Protein AF-A0A926GZ73-F1 (afdb_monomer_lite)

Foldseek 3Di:
DDPDDPVVVVVVVVVVVVPDDPDPDDDFDWDFPDDDPQKTFIPGNPVDDAQDWDADPPRQIWGRNDPGIIGRDPVRVPFNADPVRHTPVND

Structure (mmCIF, N/CA/C/O backbone):
data_AF-A0A926GZ73-F1
#
_entry.id   AF-A0A926GZ73-F1
#
loop_
_atom_site.group_PDB
_atom_site.id
_atom_site.type_symbol
_atom_site.label_atom_id
_atom_site.label_alt_id
_atom_site.label_comp_id
_atom_site.label_asym_id
_atom_site.label_entity_id
_atom_site.label_seq_id
_atom_site.pdbx_PDB_ins_code
_atom_site.Cartn_x
_atom_site.Cartn_y
_atom_site.Cartn_z
_atom_site.occupancy
_atom_site.B_iso_or_equiv
_atom_site.auth_seq_id
_atom_site.auth_comp_id
_atom_site.auth_asym_id
_atom_site.auth_atom_id
_atom_site.pdbx_PDB_model_num
ATOM 1 N N . MET A 1 1 ? -11.807 28.817 27.289 1.00 41.25 1 MET A N 1
ATOM 2 C CA . MET A 1 1 ? -11.335 27.418 27.254 1.00 41.25 1 MET A CA 1
ATOM 3 C C . MET A 1 1 ? -12.557 26.542 27.441 1.00 41.25 1 MET A C 1
ATOM 5 O O . MET A 1 1 ? -13.127 26.554 28.523 1.00 41.25 1 MET A O 1
ATOM 9 N N . ALA A 1 2 ? -13.057 25.943 26.360 1.00 50.12 2 ALA A N 1
ATOM 10 C CA . ALA A 1 2 ? -14.277 25.145 26.400 1.00 50.12 2 ALA A CA 1
ATOM 11 C C . ALA A 1 2 ? -14.014 23.879 27.225 1.00 50.12 2 ALA A C 1
ATOM 13 O O . ALA A 1 2 ? -13.127 23.096 26.898 1.00 50.12 2 ALA A O 1
ATOM 14 N N . SER A 1 3 ? -14.739 23.725 28.332 1.00 60.62 3 SER A N 1
ATOM 15 C CA . SER A 1 3 ? -14.690 22.529 29.164 1.00 60.62 3 SER A CA 1
ATOM 16 C C . SER A 1 3 ? -15.365 21.394 28.401 1.00 60.62 3 SER A C 1
ATOM 18 O O . SER A 1 3 ? -16.595 21.355 28.319 1.00 60.62 3 SER A O 1
ATOM 20 N N . VAL A 1 4 ? -14.577 20.501 27.811 1.00 60.66 4 VAL A N 1
ATOM 21 C CA . VAL A 1 4 ? -15.101 19.255 27.247 1.00 60.66 4 VAL A CA 1
ATOM 22 C C . VAL A 1 4 ? -15.785 18.492 28.381 1.00 60.66 4 VAL A C 1
ATOM 24 O O . VAL A 1 4 ? -15.173 18.241 29.422 1.00 60.66 4 VAL A O 1
ATOM 27 N N . ARG A 1 5 ? -17.080 18.205 28.224 1.00 76.12 5 ARG A N 1
ATOM 28 C CA . ARG A 1 5 ? -17.855 17.497 29.245 1.00 76.12 5 ARG A CA 1
ATOM 29 C C . ARG A 1 5 ? -17.543 16.002 29.142 1.00 76.12 5 ARG A C 1
ATOM 31 O O . ARG A 1 5 ? -17.605 15.467 28.037 1.00 76.12 5 ARG A O 1
ATOM 38 N N . PRO A 1 6 ? -17.247 15.314 30.257 1.00 77.06 6 PRO A N 1
ATOM 39 C CA . PRO A 1 6 ? -16.971 13.875 30.248 1.00 77.06 6 PRO A CA 1
ATOM 40 C C . PRO A 1 6 ? -18.083 13.057 29.579 1.00 77.06 6 PRO A C 1
ATOM 42 O O . PRO A 1 6 ? -17.803 12.087 28.883 1.00 77.06 6 PRO A O 1
ATOM 45 N N . ASP A 1 7 ? -19.334 13.494 29.730 1.00 78.25 7 ASP A N 1
ATOM 46 C CA . ASP A 1 7 ? -20.514 12.819 29.181 1.00 78.25 7 ASP A CA 1
ATOM 47 C C . ASP A 1 7 ? -20.531 12.803 27.643 1.00 78.25 7 ASP A C 1
ATOM 49 O O . ASP A 1 7 ? -20.960 11.823 27.037 1.00 78.25 7 ASP A O 1
ATOM 53 N N . GLU A 1 8 ? -20.020 13.857 26.997 1.00 76.69 8 GLU A N 1
ATOM 54 C CA . GLU A 1 8 ? -19.917 13.920 25.533 1.00 76.69 8 GLU A CA 1
ATOM 55 C C . GLU A 1 8 ? -18.832 12.975 25.014 1.00 76.69 8 GLU A C 1
ATOM 57 O O . GLU A 1 8 ? -19.043 12.291 24.014 1.00 76.69 8 GLU A O 1
ATOM 62 N N . ILE A 1 9 ? -17.698 12.884 25.717 1.00 79.00 9 ILE A N 1
ATOM 63 C CA . ILE A 1 9 ? -16.617 11.955 25.365 1.00 79.00 9 ILE A CA 1
ATOM 64 C C . ILE A 1 9 ? -17.114 10.509 25.485 1.00 79.00 9 ILE A C 1
ATOM 66 O O . ILE A 1 9 ? -16.916 9.714 24.567 1.00 79.00 9 ILE A O 1
ATOM 70 N N . THR A 1 10 ? -17.811 10.182 26.577 1.00 84.50 10 THR A N 1
ATOM 71 C CA . THR A 1 10 ? -18.388 8.847 26.796 1.00 84.50 10 THR A CA 1
ATOM 72 C C . THR A 1 10 ? -19.396 8.494 25.702 1.00 84.50 10 THR A C 1
ATOM 74 O O . THR A 1 10 ? -19.289 7.430 25.098 1.00 84.50 10 THR A O 1
ATOM 77 N N . ALA A 1 11 ? -20.306 9.411 25.359 1.00 84.31 11 ALA A N 1
ATOM 78 C CA . ALA A 1 11 ? -21.295 9.186 24.306 1.00 84.31 11 ALA A CA 1
ATOM 79 C C . ALA A 1 11 ? -20.668 8.999 22.909 1.00 84.31 11 ALA A C 1
ATOM 81 O O . ALA A 1 11 ? -21.197 8.249 22.086 1.00 84.31 11 ALA A O 1
ATOM 82 N N . ILE A 1 12 ? -19.546 9.669 22.616 1.00 84.31 12 ILE A N 1
ATOM 83 C CA . ILE A 1 12 ? -18.805 9.490 21.358 1.00 84.31 12 ILE A CA 1
ATOM 84 C C . ILE A 1 12 ? -18.160 8.101 21.304 1.00 84.31 12 ILE A C 1
ATOM 86 O O . ILE A 1 12 ? -18.302 7.406 20.296 1.00 84.31 12 ILE A O 1
ATOM 90 N N . LEU A 1 13 ? -17.500 7.676 22.384 1.00 83.38 13 LEU A N 1
ATOM 91 C CA . LEU A 1 13 ? -16.860 6.361 22.460 1.00 83.38 13 LEU A CA 1
ATOM 92 C C . LEU A 1 13 ? -17.889 5.224 22.386 1.00 83.38 13 LEU A C 1
ATOM 94 O O . LEU A 1 13 ? -17.697 4.275 21.627 1.00 83.38 13 LEU A O 1
ATOM 98 N N . GLU A 1 14 ? -19.017 5.341 23.091 1.00 85.69 14 GLU A N 1
ATOM 99 C CA . GLU A 1 14 ? -20.117 4.370 23.020 1.00 85.69 14 GLU A CA 1
ATOM 100 C C . GLU A 1 14 ? -20.669 4.236 21.595 1.00 85.69 14 GLU A C 1
ATOM 102 O O . GLU A 1 14 ? -20.905 3.123 21.121 1.00 85.69 14 GLU A O 1
ATOM 107 N N . ARG A 1 15 ? -20.820 5.351 20.867 1.00 82.75 15 ARG A N 1
ATOM 108 C CA . ARG A 1 15 ? -21.235 5.330 19.456 1.00 82.75 15 ARG A CA 1
ATOM 109 C 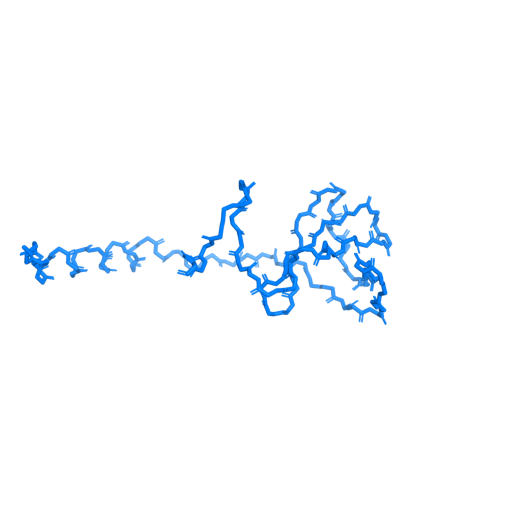C . ARG A 1 15 ? -20.209 4.653 18.553 1.00 82.75 15 ARG A C 1
ATOM 111 O O . ARG A 1 15 ? -20.615 3.902 17.672 1.00 82.75 15 ARG A O 1
ATOM 118 N N . GLN A 1 16 ? -18.912 4.889 18.752 1.00 80.25 16 GLN A N 1
ATOM 119 C CA . GLN A 1 16 ? -17.866 4.227 17.963 1.00 80.25 16 GLN A CA 1
ATOM 120 C C . GLN A 1 16 ? -17.841 2.716 18.198 1.00 80.25 16 GLN A C 1
ATOM 122 O O . GLN A 1 16 ? -17.719 1.963 17.239 1.00 80.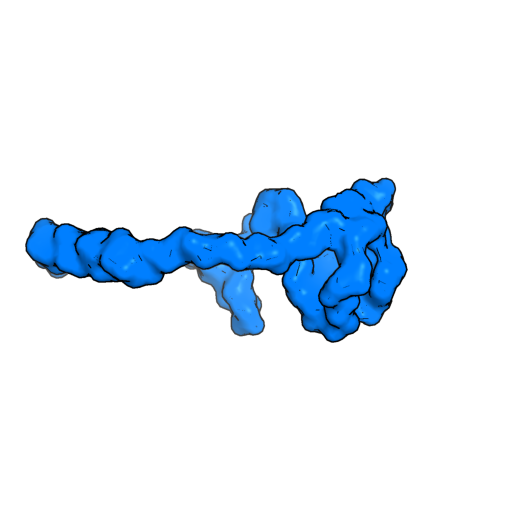25 16 GLN A O 1
ATOM 127 N N . ILE A 1 17 ? -18.028 2.273 19.444 1.00 82.81 17 ILE A N 1
ATOM 128 C CA . ILE A 1 17 ? -18.122 0.847 19.784 1.00 82.81 17 ILE A CA 1
ATOM 129 C C . ILE A 1 17 ? -19.399 0.231 19.201 1.00 82.81 17 ILE A C 1
ATOM 131 O O . ILE A 1 17 ? -19.357 -0.861 18.648 1.00 82.81 17 ILE A O 1
ATOM 135 N N . THR A 1 18 ? -20.535 0.928 19.278 1.00 80.81 18 THR A N 1
ATOM 136 C CA . THR A 1 18 ? -21.812 0.421 18.743 1.00 80.81 18 THR A CA 1
ATOM 137 C C . THR A 1 18 ? -21.787 0.315 17.216 1.00 80.81 18 THR A C 1
ATOM 139 O O . THR A 1 18 ? -22.348 -0.619 16.650 1.00 80.81 18 THR A O 1
ATOM 142 N N . ASN A 1 19 ? -21.111 1.253 16.547 1.00 76.44 19 ASN A N 1
ATOM 143 C CA . ASN A 1 19 ? -20.926 1.248 15.096 1.00 76.44 19 ASN A CA 1
ATOM 144 C C . ASN A 1 19 ? -19.759 0.360 14.637 1.00 76.44 19 ASN A C 1
ATOM 146 O O . ASN A 1 19 ? -19.540 0.227 13.433 1.00 76.44 19 ASN A O 1
ATOM 150 N N . PHE A 1 20 ? -19.002 -0.237 15.561 1.00 73.81 20 PHE A N 1
ATOM 151 C CA . PHE A 1 20 ? -17.937 -1.168 15.223 1.00 73.81 20 PHE A CA 1
ATOM 152 C C . PHE A 1 20 ? -18.556 -2.485 14.752 1.00 73.81 20 PHE A C 1
ATOM 154 O O . PHE A 1 20 ? -18.938 -3.351 15.537 1.00 73.81 20 PHE A O 1
ATOM 161 N N . SER A 1 21 ? -18.674 -2.629 13.439 1.00 65.81 21 SER A N 1
ATOM 162 C CA . SER A 1 21 ? -19.023 -3.895 12.815 1.00 65.81 21 SER A CA 1
ATOM 163 C C . SER A 1 21 ? -17.736 -4.669 12.560 1.00 65.81 21 SER A C 1
ATOM 165 O O . SER A 1 21 ? -16.917 -4.248 11.747 1.00 65.81 21 SER A O 1
ATOM 167 N N . ALA A 1 22 ? -17.562 -5.812 13.227 1.00 64.38 22 ALA A N 1
ATOM 168 C CA . ALA A 1 22 ? -16.521 -6.783 12.894 1.00 64.38 22 ALA A CA 1
ATOM 169 C C . ALA A 1 22 ? -16.891 -7.491 11.578 1.00 64.38 22 ALA A C 1
ATOM 171 O O . ALA A 1 22 ? -17.315 -8.646 11.564 1.00 64.38 22 ALA A O 1
ATOM 172 N N . GLY A 1 23 ? -16.827 -6.750 1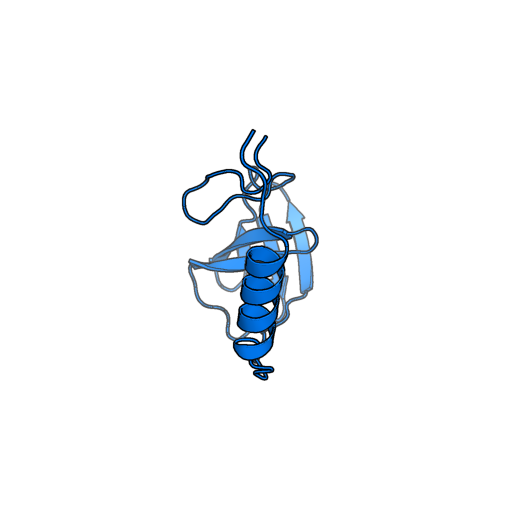0.472 1.00 61.84 23 GLY A N 1
ATOM 173 C CA . GLY A 1 23 ? -16.925 -7.304 9.131 1.00 61.84 23 GLY A CA 1
ATOM 174 C C . GLY A 1 23 ? -15.653 -8.079 8.811 1.00 61.84 23 GLY A C 1
ATOM 175 O O . GLY A 1 23 ? -14.552 -7.636 9.130 1.00 61.84 23 GLY A O 1
ATOM 176 N N . VAL A 1 24 ? -15.800 -9.250 8.200 1.00 63.84 24 VAL A N 1
ATOM 177 C CA . VAL A 1 24 ? -14.673 -9.912 7.542 1.00 63.84 24 VAL A CA 1
ATOM 178 C C . VAL A 1 24 ? -14.512 -9.215 6.199 1.00 63.84 24 VAL A C 1
ATOM 180 O O . VAL A 1 24 ? -15.304 -9.446 5.289 1.00 63.84 24 VAL A O 1
ATOM 183 N N . GLU A 1 25 ? -13.544 -8.311 6.103 1.00 69.44 25 GLU A N 1
ATOM 184 C CA . GLU A 1 25 ? -13.139 -7.731 4.825 1.00 69.44 25 GLU A CA 1
ATOM 185 C C . GLU A 1 25 ? -12.113 -8.663 4.178 1.00 69.44 25 GLU A C 1
ATOM 187 O O . GLU A 1 25 ? -11.096 -9.011 4.783 1.00 69.44 25 GLU A O 1
ATOM 192 N N . GLU A 1 26 ? -12.398 -9.116 2.958 1.00 69.81 26 GLU A N 1
ATOM 193 C CA . GLU A 1 26 ? -11.394 -9.801 2.150 1.00 69.81 26 GLU A CA 1
ATOM 194 C C . GLU A 1 26 ? -10.406 -8.756 1.635 1.00 69.81 26 GLU A C 1
ATOM 196 O O . GLU A 1 26 ? -10.756 -7.894 0.832 1.00 69.81 26 GLU A O 1
ATOM 201 N N . VAL A 1 27 ? -9.169 -8.821 2.127 1.00 79.19 27 VAL A N 1
ATOM 202 C CA . VAL A 1 27 ? -8.095 -7.904 1.736 1.00 79.19 27 VAL A CA 1
ATOM 203 C C . VAL A 1 27 ? -7.085 -8.657 0.878 1.00 79.19 27 VAL A C 1
ATOM 205 O O . VAL A 1 27 ? -6.512 -9.664 1.303 1.00 79.19 27 VAL A O 1
ATOM 208 N N . GLY A 1 28 ? -6.842 -8.156 -0.333 1.00 79.62 28 GLY A N 1
ATOM 209 C CA . GLY A 1 28 ? -5.774 -8.644 -1.199 1.00 79.62 28 GLY A CA 1
ATOM 210 C C . GLY A 1 28 ? -4.408 -8.212 -0.665 1.00 79.62 28 GLY A C 1
ATOM 211 O O . GLY A 1 28 ? -4.143 -7.023 -0.526 1.00 79.62 28 GLY A O 1
ATOM 212 N N . VAL A 1 29 ? -3.521 -9.167 -0.376 1.00 85.25 29 VAL A N 1
ATOM 213 C CA . VAL A 1 29 ? -2.172 -8.879 0.141 1.00 85.25 29 VAL A CA 1
ATOM 214 C C . VAL A 1 29 ? -1.120 -9.162 -0.926 1.00 85.25 29 VAL A C 1
ATOM 216 O O . VAL A 1 29 ? -1.065 -10.252 -1.498 1.00 85.25 29 VAL A O 1
ATOM 219 N N . GLY A 1 30 ? -0.257 -8.175 -1.168 1.00 86.44 30 GLY A N 1
ATOM 220 C CA . GLY A 1 30 ? 0.891 -8.273 -2.064 1.00 86.44 30 GLY A CA 1
ATOM 221 C C . GLY A 1 30 ? 2.230 -8.263 -1.329 1.00 86.44 30 GLY A C 1
ATOM 222 O O . GLY A 1 30 ? 2.332 -7.849 -0.179 1.00 86.44 30 GLY A O 1
ATOM 223 N N . THR A 1 31 ? 3.287 -8.698 -2.011 1.00 85.69 31 THR A N 1
ATOM 224 C CA . THR A 1 31 ? 4.677 -8.590 -1.550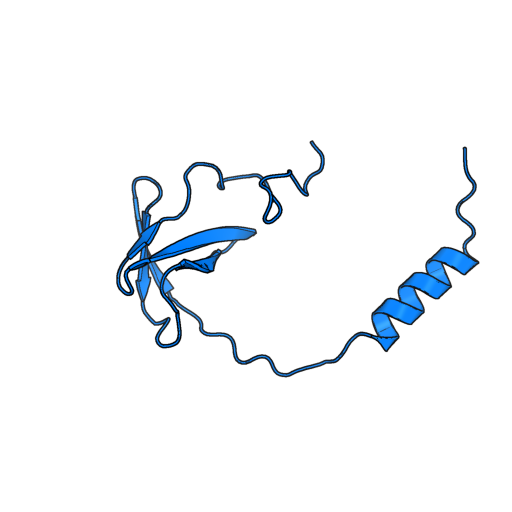 1.00 85.69 31 THR A CA 1
ATOM 225 C C . THR A 1 31 ? 5.454 -7.655 -2.463 1.00 85.69 31 THR A C 1
ATOM 227 O O . THR A 1 31 ? 5.470 -7.840 -3.680 1.00 85.69 31 THR A O 1
ATOM 230 N N . VAL A 1 32 ? 6.125 -6.664 -1.877 1.00 88.12 32 VAL A N 1
ATOM 231 C CA . VAL A 1 32 ? 7.017 -5.763 -2.612 1.00 88.12 32 VAL A CA 1
ATOM 232 C C . VAL A 1 32 ? 8.292 -6.514 -2.985 1.00 88.12 32 VAL A C 1
ATOM 234 O O . VAL A 1 32 ? 8.988 -7.036 -2.117 1.00 88.12 32 VAL A O 1
ATOM 237 N N . LEU A 1 33 ? 8.596 -6.571 -4.278 1.00 85.25 33 LEU A N 1
ATOM 238 C CA . LEU A 1 33 ? 9.799 -7.210 -4.809 1.00 85.25 33 LEU A CA 1
ATOM 239 C C . LEU A 1 33 ? 10.958 -6.219 -4.941 1.00 85.25 33 LEU A C 1
ATOM 241 O O . LEU A 1 33 ? 12.105 -6.563 -4.671 1.00 85.25 33 LEU A O 1
ATOM 245 N N . GLN A 1 34 ? 10.661 -4.995 -5.380 1.00 80.00 34 GLN A N 1
ATOM 246 C CA . GLN A 1 34 ? 11.650 -3.954 -5.645 1.00 80.00 34 GLN A CA 1
ATOM 247 C C . GLN A 1 34 ? 11.030 -2.575 -5.436 1.00 80.00 34 GLN A C 1
ATOM 249 O O . GLN A 1 34 ? 9.850 -2.388 -5.725 1.00 80.00 34 GLN A O 1
ATOM 254 N N . VAL A 1 35 ? 11.845 -1.618 -4.988 1.00 84.69 35 VAL A N 1
ATOM 255 C CA . VAL A 1 35 ? 11.505 -0.191 -4.918 1.00 84.69 35 VAL A CA 1
ATOM 256 C C . VAL A 1 35 ? 12.638 0.621 -5.549 1.00 84.69 35 VAL A C 1
ATOM 258 O O . VAL A 1 35 ? 13.807 0.346 -5.279 1.00 84.69 35 VAL A O 1
ATOM 261 N N . GLY A 1 36 ? 12.305 1.608 -6.377 1.00 77.44 36 GLY A N 1
ATOM 262 C CA . GLY A 1 36 ? 13.248 2.568 -6.954 1.00 77.44 36 GLY A CA 1
ATOM 263 C C . GLY A 1 36 ? 12.517 3.787 -7.512 1.00 77.44 36 GLY A C 1
ATOM 264 O O . GLY A 1 36 ? 11.441 3.631 -8.071 1.00 77.44 36 GLY A O 1
ATOM 265 N N . ASP A 1 37 ? 13.072 4.986 -7.321 1.00 79.44 37 ASP A N 1
ATOM 266 C CA . ASP A 1 37 ? 12.556 6.259 -7.862 1.00 79.44 37 ASP A CA 1
ATOM 267 C C . ASP A 1 37 ? 11.053 6.512 -7.619 1.00 79.44 37 ASP A C 1
ATOM 269 O O . ASP A 1 37 ? 10.344 7.036 -8.477 1.00 79.44 37 ASP A O 1
ATOM 273 N N . GLY A 1 38 ? 10.533 6.103 -6.455 1.00 74.62 38 GLY A N 1
ATOM 274 C CA . GLY A 1 38 ? 9.099 6.224 -6.161 1.00 74.62 38 GLY A CA 1
ATOM 275 C C . GLY A 1 38 ? 8.225 5.251 -6.963 1.00 74.62 38 GLY A C 1
ATOM 276 O O . GLY A 1 38 ? 7.051 5.502 -7.221 1.00 74.62 38 GLY A O 1
ATOM 277 N N . VAL A 1 39 ? 8.779 4.119 -7.385 1.00 80.94 39 VAL A N 1
ATOM 278 C CA . VAL A 1 39 ? 8.058 3.032 -8.050 1.00 80.94 39 VAL A CA 1
ATOM 279 C C . VAL A 1 39 ? 8.360 1.727 -7.329 1.00 80.94 39 VAL A C 1
ATOM 281 O O . VAL A 1 39 ? 9.517 1.394 -7.070 1.00 80.94 39 VAL A O 1
ATOM 284 N N . ALA A 1 40 ? 7.315 0.982 -6.990 1.00 83.00 40 ALA A N 1
ATOM 285 C CA . ALA A 1 40 ? 7.390 -0.334 -6.387 1.00 83.00 40 ALA A CA 1
ATOM 286 C C . ALA A 1 40 ? 6.840 -1.400 -7.338 1.00 83.00 40 ALA A C 1
ATOM 288 O O . ALA A 1 40 ? 5.769 -1.267 -7.928 1.00 83.00 40 ALA A O 1
ATOM 289 N N . ARG A 1 41 ? 7.555 -2.517 -7.442 1.00 82.69 41 ARG A N 1
ATOM 290 C CA . ARG A 1 41 ? 7.063 -3.722 -8.111 1.00 82.69 41 ARG A CA 1
ATOM 291 C C . ARG A 1 41 ? 6.462 -4.644 -7.063 1.00 82.69 41 ARG A C 1
ATOM 293 O O . ARG A 1 41 ? 7.169 -5.062 -6.146 1.00 82.69 41 ARG A O 1
ATOM 300 N N . VAL A 1 42 ? 5.176 -4.956 -7.192 1.00 85.06 42 VAL A N 1
ATOM 301 C CA . VAL A 1 42 ? 4.417 -5.720 -6.193 1.00 85.06 42 VAL A CA 1
ATOM 302 C C . VAL A 1 42 ? 3.868 -6.993 -6.826 1.00 85.06 42 VAL A C 1
ATOM 304 O O . VAL A 1 42 ? 3.340 -6.968 -7.929 1.00 85.06 42 VAL A O 1
ATOM 307 N N . TYR A 1 43 ? 3.998 -8.117 -6.125 1.00 83.00 43 TYR A N 1
ATOM 308 C CA . TYR A 1 43 ? 3.478 -9.415 -6.547 1.00 83.00 43 TYR A CA 1
ATOM 309 C C . TYR A 1 43 ? 2.318 -9.865 -5.657 1.00 83.00 43 TYR A C 1
ATOM 311 O O . TYR A 1 43 ? 2.402 -9.742 -4.439 1.00 83.00 43 TYR A O 1
ATOM 319 N N . GLY A 1 44 ? 1.274 -10.458 -6.242 1.00 83.81 44 GLY A N 1
ATOM 320 C CA . GLY A 1 44 ? 0.216 -11.170 -5.507 1.00 83.81 44 GLY A CA 1
ATOM 321 C C . GLY A 1 44 ? -1.146 -10.475 -5.442 1.00 83.81 44 GLY A C 1
ATOM 322 O O . GLY A 1 44 ? -2.134 -11.163 -5.207 1.00 83.81 44 GLY A O 1
ATOM 323 N N . LEU A 1 45 ? -1.223 -9.173 -5.727 1.00 84.75 45 LEU A N 1
ATOM 324 C CA . LEU A 1 45 ? -2.459 -8.377 -5.756 1.00 84.75 45 LEU A CA 1
ATOM 325 C C . LEU A 1 45 ? -3.359 -8.729 -6.963 1.00 84.75 45 LEU A C 1
ATOM 327 O O . LEU A 1 45 ? -3.559 -7.919 -7.860 1.00 84.75 45 LEU A O 1
ATOM 331 N N . ARG A 1 46 ? -3.869 -9.966 -7.019 1.00 77.19 46 ARG A N 1
ATOM 332 C CA . ARG A 1 46 ? -4.623 -10.508 -8.170 1.00 77.19 46 ARG A CA 1
ATOM 333 C C . ARG A 1 46 ? -5.930 -9.773 -8.443 1.00 77.19 46 ARG A C 1
ATOM 335 O O . ARG A 1 46 ? -6.330 -9.684 -9.597 1.00 77.19 46 ARG A O 1
ATOM 342 N N . ASP A 1 47 ? -6.556 -9.273 -7.386 1.00 81.94 47 ASP A N 1
ATOM 343 C CA . ASP A 1 47 ? -7.844 -8.583 -7.447 1.00 81.94 47 ASP A CA 1
ATOM 344 C C . ASP A 1 47 ? -7.685 -7.057 -7.516 1.00 81.94 47 ASP A C 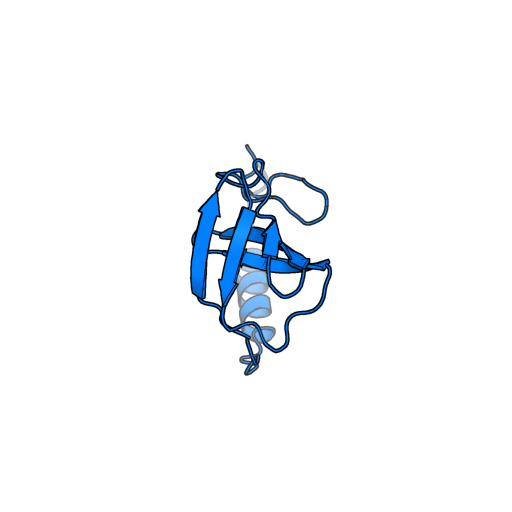1
ATOM 346 O O . ASP A 1 47 ? -8.678 -6.335 -7.475 1.00 81.94 47 ASP A O 1
ATOM 350 N N . CYS A 1 48 ? -6.447 -6.558 -7.631 1.00 82.88 48 CYS A N 1
ATOM 351 C CA . CYS A 1 48 ? -6.189 -5.126 -7.680 1.00 82.88 48 CYS A CA 1
ATOM 352 C C . CYS A 1 48 ? -6.595 -4.527 -9.028 1.00 82.88 48 CYS A C 1
ATOM 354 O O . CYS A 1 48 ? -6.303 -5.072 -10.097 1.00 82.88 48 CYS A O 1
ATOM 356 N N . ALA A 1 49 ? -7.263 -3.381 -8.970 1.00 82.94 49 ALA A N 1
ATOM 357 C CA . ALA A 1 49 ? -7.672 -2.612 -10.128 1.00 82.94 49 ALA A CA 1
ATOM 358 C C . ALA A 1 49 ? -6.639 -1.535 -10.490 1.00 82.94 49 ALA A C 1
ATOM 360 O O . ALA A 1 49 ? -5.910 -0.995 -9.659 1.00 82.94 49 ALA A O 1
ATOM 361 N N . VAL A 1 50 ? -6.613 -1.162 -11.769 1.00 80.69 50 VAL A N 1
ATOM 362 C CA . VAL A 1 50 ? -5.846 0.007 -12.213 1.00 80.69 50 VAL A CA 1
ATOM 363 C C . VAL A 1 50 ? -6.408 1.267 -11.548 1.00 80.69 50 VAL A C 1
ATOM 365 O O . VAL A 1 50 ? -7.622 1.443 -11.463 1.00 80.69 50 VAL A O 1
ATOM 368 N N . ALA A 1 51 ? -5.508 2.152 -11.128 1.00 81.31 51 ALA A N 1
ATOM 369 C CA . ALA A 1 51 ? -5.763 3.354 -10.340 1.00 81.31 51 ALA A CA 1
ATOM 370 C C . ALA A 1 51 ? -6.342 3.094 -8.938 1.00 81.31 51 ALA A C 1
ATOM 372 O O . ALA A 1 51 ? -6.859 4.016 -8.307 1.00 81.31 51 ALA A O 1
ATOM 373 N N . GLU A 1 52 ? -6.232 1.868 -8.425 1.00 83.38 52 GLU A N 1
ATOM 374 C CA . GLU A 1 52 ? -6.532 1.580 -7.027 1.00 83.38 52 GLU A CA 1
ATOM 375 C C . GLU A 1 52 ? -5.436 2.123 -6.105 1.00 83.38 52 GLU A C 1
ATOM 377 O O . GLU A 1 52 ? -4.249 2.163 -6.454 1.00 83.38 52 GLU A O 1
ATOM 382 N N . LEU A 1 53 ? -5.852 2.556 -4.918 1.00 86.19 53 LEU A N 1
ATOM 383 C CA . LEU A 1 53 ? -4.960 3.042 -3.882 1.00 86.19 53 LEU A CA 1
ATOM 384 C C . LEU A 1 53 ? -4.531 1.873 -2.992 1.00 86.19 53 LEU A C 1
ATOM 386 O O . LEU A 1 53 ? -5.362 1.193 -2.400 1.00 86.19 53 LEU A O 1
ATOM 390 N N . LEU A 1 54 ? -3.226 1.664 -2.890 1.00 85.00 54 LEU A N 1
ATOM 391 C CA . LEU A 1 54 ? -2.612 0.598 -2.115 1.00 85.00 54 LEU A CA 1
ATOM 392 C C . LEU A 1 54 ? -1.947 1.177 -0.873 1.00 85.00 54 LEU A C 1
ATOM 394 O O . LEU A 1 54 ? -1.224 2.171 -0.956 1.00 85.00 54 LEU A O 1
ATOM 398 N N . GLU A 1 55 ? -2.163 0.526 0.264 1.00 85.00 55 GLU A N 1
ATOM 399 C CA . GLU A 1 55 ? -1.470 0.848 1.505 1.00 85.00 55 GLU A CA 1
ATOM 400 C C . GLU A 1 55 ? -0.196 0.008 1.628 1.00 85.00 55 GLU A C 1
ATOM 402 O O . GLU A 1 55 ? -0.202 -1.222 1.541 1.00 85.00 55 GLU A O 1
ATOM 407 N N . PHE A 1 56 ? 0.917 0.695 1.837 1.00 84.00 56 PHE A N 1
ATOM 408 C CA . PHE A 1 56 ? 2.218 0.114 2.116 1.00 84.00 56 PHE A CA 1
ATOM 409 C C . PHE A 1 56 ? 2.534 0.230 3.612 1.00 84.00 56 PHE A C 1
ATOM 411 O O . PHE A 1 56 ? 1.999 1.099 4.310 1.00 84.00 56 PHE A O 1
ATOM 418 N N . PRO A 1 57 ? 3.456 -0.606 4.125 1.00 79.00 57 PRO A N 1
ATOM 419 C CA . PRO A 1 57 ? 3.896 -0.512 5.509 1.00 79.00 57 PRO A CA 1
ATOM 420 C C . PRO A 1 57 ? 4.333 0.910 5.883 1.00 79.00 57 PRO A C 1
ATOM 422 O O . PRO A 1 57 ? 5.078 1.556 5.148 1.00 79.00 57 PRO A O 1
ATOM 425 N N . GLY A 1 58 ? 3.892 1.376 7.053 1.00 74.88 58 GLY A N 1
ATOM 426 C CA . GLY A 1 58 ? 4.176 2.732 7.529 1.00 74.88 58 GLY A CA 1
ATOM 427 C C . GLY A 1 58 ? 3.161 3.789 7.086 1.00 74.88 58 GLY A C 1
ATOM 428 O O . GLY A 1 58 ? 3.461 4.973 7.203 1.00 74.88 58 GLY A O 1
ATOM 429 N N . GLY A 1 59 ? 1.982 3.382 6.597 1.00 77.00 59 GLY A N 1
ATOM 430 C CA . GLY A 1 59 ? 0.908 4.298 6.194 1.00 77.00 59 GLY A CA 1
ATOM 431 C C . GLY A 1 59 ? 1.212 5.052 4.899 1.00 77.00 59 GLY A C 1
ATOM 432 O O . GLY A 1 59 ? 0.652 6.118 4.647 1.00 77.00 59 GLY A O 1
ATOM 433 N N . VAL A 1 60 ? 2.141 4.529 4.097 1.00 80.94 60 VAL A N 1
ATOM 434 C CA . VAL A 1 60 ? 2.487 5.096 2.795 1.00 80.94 60 VAL A CA 1
ATOM 435 C C . VAL A 1 60 ? 1.434 4.639 1.799 1.00 80.94 60 VAL A C 1
ATOM 437 O O . VAL A 1 60 ? 1.199 3.443 1.654 1.00 80.94 60 VAL A O 1
ATOM 440 N N . MET A 1 61 ? 0.830 5.575 1.079 1.00 81.19 61 MET A N 1
ATOM 441 C CA . MET A 1 61 ? -0.109 5.235 0.014 1.00 81.19 61 MET A CA 1
ATOM 442 C C . MET A 1 61 ? 0.620 5.197 -1.332 1.00 81.19 61 MET A C 1
ATOM 444 O O . MET A 1 61 ? 1.521 5.991 -1.599 1.00 81.19 61 MET A O 1
ATOM 448 N N . GLY A 1 62 ? 0.233 4.273 -2.200 1.00 82.81 62 GLY A N 1
ATOM 449 C CA . GLY A 1 62 ? 0.693 4.202 -3.583 1.00 82.81 62 GLY A CA 1
ATOM 450 C C . GLY A 1 62 ? -0.482 3.972 -4.518 1.00 82.81 62 GLY A C 1
ATOM 451 O O . GLY A 1 62 ? -1.541 3.532 -4.085 1.00 82.81 62 GLY A O 1
ATOM 452 N N . MET A 1 63 ? -0.312 4.279 -5.800 1.00 84.06 63 MET A N 1
ATOM 453 C CA . MET A 1 63 ? -1.357 4.061 -6.798 1.00 84.06 63 MET A CA 1
ATOM 454 C C . MET A 1 63 ? -0.920 2.976 -7.772 1.00 84.06 63 MET A C 1
ATOM 456 O O . MET A 1 63 ? 0.159 3.056 -8.369 1.00 84.06 63 MET A O 1
ATOM 460 N N . ALA A 1 64 ? -1.765 1.961 -7.940 1.00 84.06 64 ALA A N 1
ATOM 461 C CA . ALA A 1 64 ? -1.554 0.910 -8.920 1.00 84.06 64 ALA A CA 1
ATOM 462 C C . ALA A 1 64 ? -1.720 1.496 -10.327 1.00 84.06 64 ALA A C 1
ATOM 464 O O . ALA A 1 64 ? -2.832 1.734 -10.787 1.00 84.06 64 ALA A O 1
ATOM 465 N N . LEU A 1 65 ? -0.618 1.783 -11.018 1.00 77.31 65 LEU A N 1
ATOM 466 C CA . LEU A 1 65 ? -0.684 2.312 -12.384 1.00 77.31 65 LEU A CA 1
ATOM 467 C C . LEU A 1 65 ? -0.813 1.197 -13.413 1.00 77.31 65 LEU A C 1
ATOM 469 O O . LEU A 1 65 ? -1.509 1.346 -14.415 1.00 77.31 65 LEU A O 1
ATOM 473 N N . ASN A 1 66 ? -0.131 0.086 -13.160 1.00 73.38 66 ASN A N 1
ATOM 474 C CA . ASN A 1 66 ? -0.147 -1.099 -13.988 1.00 73.38 66 ASN A CA 1
ATOM 475 C C . ASN A 1 66 ? -0.212 -2.332 -13.079 1.00 73.38 66 ASN A C 1
ATOM 477 O O . ASN A 1 66 ? 0.300 -2.316 -11.964 1.00 73.38 66 ASN A O 1
ATOM 481 N N . LEU A 1 67 ? -0.806 -3.423 -13.554 1.00 71.00 67 LEU A N 1
ATOM 482 C CA . 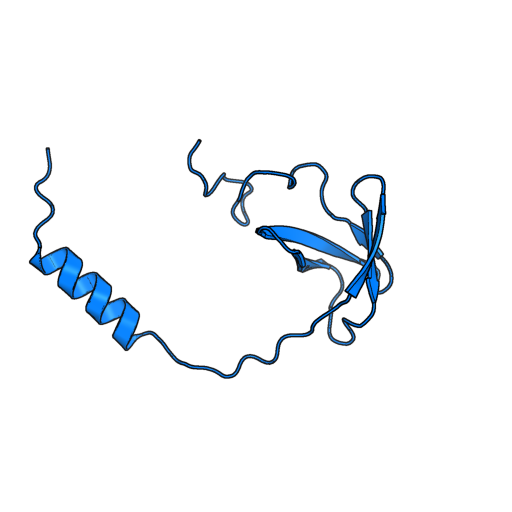LEU A 1 67 ? -0.999 -4.640 -12.752 1.00 71.00 67 LEU A CA 1
ATOM 483 C C . LEU A 1 67 ? 0.320 -5.378 -12.436 1.00 71.00 67 LEU A C 1
ATOM 485 O O . LEU A 1 67 ? 0.325 -6.308 -11.635 1.00 71.00 67 LEU A O 1
ATOM 489 N N . ASP A 1 68 ? 1.432 -4.914 -13.016 1.00 62.78 68 ASP A N 1
ATOM 490 C CA . ASP A 1 68 ? 2.799 -5.344 -12.709 1.00 62.78 68 ASP A CA 1
ATOM 491 C C . ASP A 1 68 ? 3.626 -4.276 -11.955 1.00 62.78 68 ASP A C 1
ATOM 493 O O . ASP A 1 68 ? 4.665 -4.597 -11.371 1.00 62.78 68 ASP A O 1
ATOM 497 N N . GLU A 1 69 ? 3.216 -2.999 -11.979 1.00 58.34 69 GLU A N 1
ATOM 498 C CA . GLU A 1 69 ? 4.011 -1.857 -11.496 1.00 58.34 69 GLU A CA 1
ATOM 499 C C . GLU A 1 69 ? 3.139 -0.815 -10.781 1.00 58.34 69 GLU A C 1
ATOM 501 O O . GLU A 1 69 ? 2.177 -0.272 -11.329 1.00 58.34 69 GLU A O 1
ATOM 506 N N . VAL A 1 70 ? 3.514 -0.496 -9.544 1.00 60.47 70 VAL A N 1
ATOM 507 C CA . VAL A 1 70 ? 2.809 0.451 -8.679 1.00 60.47 70 VAL A CA 1
ATOM 508 C C . VAL A 1 70 ? 3.702 1.668 -8.475 1.00 60.47 70 VAL A C 1
ATOM 510 O O . VAL A 1 70 ? 4.813 1.531 -7.972 1.00 60.47 70 VAL A O 1
ATOM 513 N N . ASN A 1 71 ? 3.238 2.874 -8.805 1.00 52.03 71 ASN A N 1
ATOM 514 C CA . ASN A 1 71 ? 3.994 4.077 -8.452 1.00 52.03 71 ASN A CA 1
ATOM 515 C C . ASN A 1 71 ? 3.689 4.451 -6.998 1.00 52.03 71 ASN A C 1
ATOM 517 O O . ASN A 1 71 ? 2.542 4.706 -6.625 1.00 52.03 71 ASN A O 1
ATOM 521 N N . VAL A 1 72 ? 4.732 4.490 -6.176 1.00 54.50 72 VAL A N 1
ATOM 522 C CA . VAL A 1 72 ? 4.692 4.941 -4.785 1.00 54.50 72 VAL A CA 1
ATOM 523 C C . VAL A 1 72 ? 5.169 6.387 -4.764 1.00 54.50 72 VAL A C 1
ATOM 525 O O . VAL A 1 72 ? 6.361 6.658 -4.865 1.00 54.50 72 VAL A O 1
ATOM 528 N N . GLY A 1 73 ? 4.234 7.331 -4.677 1.00 42.84 73 GLY A N 1
ATOM 529 C CA . GLY A 1 73 ? 4.549 8.753 -4.803 1.00 42.84 73 GLY A CA 1
ATOM 530 C C . GLY A 1 73 ? 5.694 9.198 -3.884 1.00 42.84 73 GLY A C 1
ATOM 531 O O . GLY A 1 73 ? 5.663 8.975 -2.676 1.00 42.84 73 GLY A O 1
ATOM 532 N N . GLU A 1 74 ? 6.677 9.896 -4.457 1.00 38.88 74 GLU A N 1
ATOM 533 C CA . GLU A 1 74 ? 7.848 10.461 -3.762 1.00 38.88 74 GLU A CA 1
ATOM 534 C C . GLU A 1 74 ? 7.454 11.459 -2.644 1.00 38.88 74 GLU A C 1
ATOM 536 O O . GLU A 1 74 ? 8.213 11.702 -1.711 1.00 38.88 74 GLU A O 1
ATOM 541 N N . GLY A 1 75 ? 6.223 11.987 -2.683 1.00 42.22 75 GLY A N 1
ATOM 542 C CA . GLY A 1 75 ? 5.646 12.865 -1.657 1.00 42.22 75 GLY A CA 1
ATOM 543 C C . GLY A 1 75 ? 4.969 12.163 -0.471 1.00 42.22 75 GLY A C 1
ATOM 544 O O . GLY A 1 75 ? 4.444 12.854 0.399 1.00 42.22 75 GLY A O 1
ATOM 545 N N . LEU A 1 76 ? 4.953 10.826 -0.431 1.00 46.38 76 LEU A N 1
ATOM 546 C CA . LEU A 1 76 ? 4.270 10.027 0.601 1.00 46.38 76 LEU A CA 1
ATOM 547 C C . LEU A 1 76 ? 5.233 9.324 1.569 1.00 46.38 76 LEU A C 1
ATOM 549 O O . LEU A 1 76 ? 4.787 8.611 2.464 1.00 46.38 76 LEU A O 1
ATOM 553 N N . ILE A 1 77 ? 6.548 9.555 1.461 1.00 42.00 77 ILE A N 1
ATOM 554 C CA . ILE A 1 77 ? 7.495 9.168 2.514 1.00 42.00 77 ILE A CA 1
ATOM 555 C C . ILE A 1 77 ? 7.469 10.251 3.600 1.00 42.00 77 ILE A C 1
ATOM 557 O O . ILE A 1 77 ? 8.225 11.219 3.561 1.00 42.00 77 ILE A O 1
ATOM 561 N N . GLY A 1 78 ? 6.573 10.082 4.576 1.00 45.62 78 GLY A N 1
ATOM 562 C CA . GLY A 1 78 ? 6.701 10.725 5.889 1.00 45.62 78 GLY A CA 1
ATOM 563 C C . GLY A 1 78 ? 5.560 11.626 6.355 1.00 45.62 78 GLY A C 1
ATOM 564 O O . GLY A 1 78 ? 5.671 12.146 7.460 1.00 45.62 78 GLY A O 1
ATOM 565 N N . ARG A 1 79 ? 4.477 11.808 5.586 1.00 48.16 79 ARG A N 1
ATOM 566 C CA . ARG A 1 79 ? 3.270 12.491 6.083 1.00 48.16 79 ARG A CA 1
ATOM 567 C C . ARG A 1 79 ? 2.007 11.768 5.658 1.00 48.16 79 ARG A C 1
ATOM 569 O O . ARG A 1 79 ? 1.814 11.487 4.476 1.00 48.16 79 ARG A O 1
ATOM 576 N N . VAL A 1 80 ? 1.152 11.499 6.637 1.00 49.12 80 VAL A N 1
ATOM 577 C CA . VAL A 1 80 ? -0.195 10.979 6.409 1.00 49.12 80 VAL A CA 1
ATOM 578 C C . VAL A 1 80 ? -0.991 12.118 5.782 1.00 49.12 80 VAL A C 1
ATOM 580 O O . VAL A 1 80 ? -1.128 13.164 6.406 1.00 49.12 80 VAL A O 1
ATOM 583 N N . VAL A 1 81 ? -1.479 11.956 4.554 1.00 53.81 81 VAL A N 1
ATOM 584 C CA . VAL A 1 81 ? -2.350 12.933 3.881 1.00 53.81 81 VAL A CA 1
ATOM 585 C C . VAL A 1 81 ? -3.682 12.278 3.527 1.00 53.81 81 VAL A C 1
ATOM 587 O O . VAL A 1 81 ? -3.728 11.082 3.247 1.00 53.81 81 VAL A O 1
ATOM 590 N N . ASP A 1 82 ? -4.771 13.041 3.561 1.00 56.28 82 ASP A N 1
ATOM 591 C CA . ASP A 1 82 ? -6.080 12.580 3.106 1.00 56.28 82 ASP A CA 1
ATOM 592 C C . ASP A 1 82 ? -6.182 12.558 1.567 1.00 56.28 82 ASP A C 1
ATOM 594 O O . ASP A 1 82 ? -5.267 12.964 0.844 1.00 56.28 82 ASP A O 1
ATOM 598 N N . ALA A 1 83 ? -7.324 12.099 1.044 1.00 53.88 83 ALA A N 1
ATOM 599 C CA . ALA A 1 83 ? -7.584 11.994 -0.397 1.00 53.88 83 ALA A CA 1
ATOM 600 C C . ALA A 1 83 ? -7.598 13.348 -1.146 1.00 53.88 83 ALA A C 1
ATOM 602 O O . ALA A 1 83 ? -7.661 13.368 -2.374 1.00 53.88 83 ALA A O 1
ATOM 603 N N . LEU A 1 84 ? -7.552 14.474 -0.427 1.00 61.81 84 LEU A N 1
ATOM 604 C CA . LEU A 1 84 ? -7.463 15.832 -0.967 1.00 61.81 84 LEU A CA 1
ATOM 605 C C . LEU A 1 84 ? -6.044 16.413 -0.841 1.00 61.81 84 LEU A C 1
ATOM 607 O O . LEU A 1 84 ? -5.822 17.578 -1.176 1.00 61.81 84 LEU A O 1
ATOM 611 N N . GLY A 1 85 ? -5.078 15.609 -0.386 1.00 55.03 85 GLY A N 1
ATOM 612 C CA . GLY A 1 85 ? -3.691 16.018 -0.187 1.00 55.03 85 GLY A CA 1
ATOM 613 C C . GLY A 1 85 ? -3.473 16.854 1.076 1.00 55.03 85 GLY A C 1
ATOM 614 O O . GLY A 1 85 ? -2.439 17.515 1.189 1.00 55.03 85 GLY A O 1
ATOM 615 N N . ILE A 1 86 ? -4.424 16.853 2.017 1.00 70.62 86 ILE A N 1
ATOM 616 C CA . ILE A 1 86 ? -4.318 17.586 3.281 1.00 70.62 86 ILE A CA 1
ATOM 617 C C . ILE A 1 86 ? -3.602 16.701 4.311 1.00 70.62 86 ILE A C 1
ATOM 619 O O . ILE A 1 86 ? -4.023 15.566 4.516 1.00 70.62 86 ILE A O 1
ATOM 623 N N . PRO A 1 87 ? -2.550 17.189 4.991 1.00 62.91 87 PRO A N 1
ATOM 624 C CA . PRO A 1 87 ? -1.880 16.433 6.044 1.00 62.91 87 PRO A CA 1
ATOM 625 C C . PRO A 1 87 ? -2.821 16.112 7.216 1.00 62.91 87 PRO A C 1
ATOM 627 O O . PRO A 1 87 ? -3.348 17.008 7.873 1.00 62.91 87 PRO A O 1
ATOM 630 N N . LEU A 1 88 ? -3.011 14.819 7.480 1.00 64.56 88 LEU A N 1
ATOM 631 C CA . LEU A 1 88 ? -3.751 14.253 8.612 1.00 64.56 88 LEU A CA 1
ATOM 632 C C . LEU A 1 88 ? -2.922 14.239 9.904 1.00 64.56 88 LEU A C 1
ATOM 634 O O . LEU A 1 88 ? -3.480 14.094 10.989 1.00 64.56 88 LEU A O 1
ATOM 638 N N . ASP A 1 89 ? -1.606 14.414 9.798 1.00 66.50 89 ASP A N 1
ATOM 639 C CA . ASP A 1 89 ? -0.691 14.614 10.926 1.00 66.50 89 ASP A CA 1
ATOM 640 C C . ASP A 1 89 ? -0.705 16.055 11.470 1.00 66.50 89 ASP A C 1
ATOM 642 O O . ASP A 1 89 ? -0.070 16.335 12.484 1.00 66.50 89 ASP A O 1
ATOM 646 N N . GLY A 1 90 ? -1.466 16.959 10.844 1.00 57.28 90 GLY A N 1
ATOM 647 C CA . GLY A 1 90 ? -1.766 18.301 11.352 1.00 57.28 90 GLY A CA 1
ATOM 648 C C . GLY A 1 90 ? -0.660 19.350 11.191 1.00 57.28 90 GLY A C 1
ATOM 649 O O . GLY A 1 90 ? -0.985 20.537 11.199 1.00 57.28 90 GLY A O 1
ATOM 650 N N . GLY A 1 91 ? 0.595 18.945 10.970 1.00 48.62 91 GLY A N 1
ATOM 651 C CA . GLY A 1 91 ? 1.753 19.848 11.013 1.00 48.62 91 GLY A CA 1
ATOM 652 C C . GLY A 1 91 ? 2.171 20.216 12.433 1.00 48.62 91 GLY A C 1
ATOM 653 O O . GLY A 1 91 ? 1.332 20.746 13.194 1.00 48.62 91 GLY A O 1
#

Radius of gyration: 18.16 Å; chains: 1; bounding box: 35×39×44 Å

Secondary structure (DSSP, 8-state):
-----HHHHHHHHHHHHHT-----------EEEEEETTEEEEE--TTPPTT-EEEETTTEEEEEEETTEEE--GGGSS--B-TTS-BTT--

pLDDT: mean 71.8, std 13.74, range [38.88, 88.12]

Sequence (91 aa):
MASVRPDEITAILERQITNFSAGVEEVGVGTVLQVGDGVARVYGLRDCAVAELLEFPGGVMGMALNLDEVNVGEGLIGRVVDALGIPLDGG

=== Feature glossary ===
Feature key, reading from the visual/contextual features back to the raw sequence:

Rendered structure images. Six rendered views show the 3D structure from the faces of a cube — i.e. along ±x, ±y, ±z. Rendering representation is drawn randomly per protein from cartoon (secondary-structure ribbons), sticks (backbone bonds), or molecular surface; coloring is either N→C rainbow (blue at the N-terminus through red at the C-terminus) or one color per chain.

Contact-map, Ramachandran, and PAE plots. The contact map is a binary N×N matrix image: pixel (i, j) is dark where Cα_i and Cα_j are within 8 Å and |i−j|>4. Because the |i−j|>4 filter removes local helical contacts, off-diagonal stripes parallel to the main diagonal indicate parallel β-sheets; stripes perpendicular to it indicate antiparallel β-sheets. The Ramachandran plot scatters every residue's (φ, ψ) pair against the sterically allowed regions. The PAE heatmap renders the predicted-aligned-error matrix.

InterPro / GO / CATH / organism. Database cross-references. InterPro integrates a dozen domain/family signature databases into unified entries with residue-range hits. GO terms attach function/process/location labels with evidence codes. CATH codes position the fold in a four-level structural taxonomy. Organism is the NCBI-taxonomy species name.

Nearest PDB structures. The Foldseek neighbor list gives the closest experimentally determined structures in the PDB, ranked by structural alignment. TM-score near 1 means near-identical fold; near 0.3 means only rough topology match. This is how one finds what a novel AlphaFold prediction most resembles in the solved-structure universe.

Predicted aligned error. PAE(i, j) answers: if I align the predicted and true structures on residue i, how far off (in Å) do I expect residue j to be? A block-diagonal PAE matrix with low values on the blocks and high values off-diagonal is the signature of a multi-domain protein with confidently predicted domains but uncertain inter-domain orientation.

Solvent-accessible surface area. Accessible surface area quantifies burial. A residue with SASA near zero is packed into the hydrophobic core; one with SASA >100 Å² sits on the surface. Computed here via the Shrake–Rupley numerical algorithm with a 1.4 Å probe.

B-factor. B-factor (Debye–Waller factor) reflects atomic displacement in the crystal lattice. It is an experimental observable (units Å²), not a prediction; low values mean the atom is pinned down, high values mean it moves or is heterogeneous across the crystal.

pLDDT. For AlphaFold models, the B-factor field carries pLDDT — the model's own estimate of local accuracy on a 0–100 scale. Regions with pLDDT<50 should be treated as essentially unmodeled; they often correspond to intrinsically disordered segments.

Backbone torsions (φ/ψ). φ (phi) and ψ (psi) are the two rotatable backbone dihedrals per residue: φ is the C(i-1)–N–Cα–C torsion, ψ is the N–Cα–C–N(i+1) torsion, both in degrees on (−180°, 180°]. α-helical residues cluster near (−60°, −45°); β-strand residues near (−120°, +130°). A Ramachandran plot is simply a scatter of (φ, ψ) for every residue.

Radius of gyration, Cα contacts, bounding box. Radius of gyration (Rg) is the root-mean-square distance of Cα atoms from their centroid — a single number for overall size and compactness. A globular domain of N residues has Rg ≈ 2.2·N^0.38 Å; an extended or disordered chain has a much larger Rg. The Cα contact count is the number of residue pairs whose Cα atoms are within 8 Å and are more than four positions apart in sequence — a standard proxy for tertiary packing density. The bounding box is the smallest axis-aligned box enclosing all Cα atoms.

Secondary structure (3-state, P-SEA). Three-state secondary structure (P-SEA) collapses the eight DSSP classes into helix (a), strand (b), and coil (c). P-SEA assigns these from Cα geometry alone — distances and angles — without requiring backbone oxygens, so it works on any Cα trace.

Secondary structure (8-state, DSSP). DSSP 8-state secondary structure assigns each residue one of H (α-helix), G (3₁₀-helix), I (π-helix), E (extended β-strand), B (isolated β-bridge), T (hydrogen-bonded turn), S (bend), or '-' (coil). The assignment is computed from backbone hydrogen-bond geometry via the Kabsch–Sander algorithm.

Foldseek 3Di. A 3Di character summarizes, for each residue, the relative orientation of the Cα frame of its nearest spatial neighbor. Because it encodes fold topology rather than chemistry, 3Di alignments detect remote structural similarity that sequence alignment misses.

mmCIF coordinates. The mmCIF block holds the 3D Cartesian coordinates of each backbone atom (N, Cα, C, O) in ångströms. mmCIF is the PDB's canonical archive format — a tagged-loop text representation of the atomic model.

Sequence. Sequence gives the chain of amino acids in standard one-letter code (A=alanine, C=cysteine, …, Y=tyrosine), read N→C. It is the only feature that is directly encoded by the gene; all structural features are derived from the folded form of this sequence.